Protein 2HX0 (pdb70)

Structure (mmCIF, N/CA/C/O backbone):
data_2HX0
#
_entry.id   2HX0
#
_cell.length_a   78.759
_cell.length_b   78.759
_cell.length_c   45.926
_cell.angle_alpha   90.00
_cell.angle_beta   90.00
_cell.angle_gamma   120.00
#
_symmetry.space_group_name_H-M   'P 3 2 1'
#
loop_
_entity.id
_entity.type
_entity.pdbx_description
1 polymer 'Putative DNA-binding protein'
2 non-polymer 'MAGNESIUM ION'
3 water water
#
loop_
_atom_site.group_PDB
_atom_site.id
_atom_site.type_symbol
_atom_site.label_atom_id
_atom_site.label_alt_id
_atom_site.label_comp_id
_atom_site.label_asym_id
_atom_site.label_entity_id
_atom_site.label_seq_id
_atom_site.pdbx_PDB_ins_code
_atom_site.Cartn_x
_atom_site.Cartn_y
_atom_site.Cartn_z
_atom_site.occupancy
_atom_site.B_iso_or_equiv
_atom_site.auth_seq_id
_atom_site.auth_comp_id
_atom_site.auth_asym_id
_atom_site.auth_atom_id
_atom_site.pdbx_PDB_model_num
ATOM 1 N N . HIS A 1 12 ? 20.174 -23.980 -14.815 1.00 56.31 5 HIS A N 1
ATOM 2 C CA . HIS A 1 12 ? 20.413 -24.674 -13.516 1.00 56.26 5 HIS A CA 1
ATOM 3 C C . HIS A 1 12 ? 21.589 -24.031 -12.791 1.00 55.79 5 HIS A C 1
ATOM 4 O O . HIS A 1 12 ? 22.444 -23.399 -13.413 1.00 57.22 5 HIS A O 1
ATOM 11 N N . HIS A 1 13 ? 21.635 -24.193 -11.475 1.00 37.25 6 HIS A N 1
ATOM 12 C CA . HIS A 1 13 ? 22.706 -23.597 -10.697 1.00 34.73 6 HIS A CA 1
ATOM 13 C C . HIS A 1 13 ? 23.888 -24.512 -10.418 1.00 35.05 6 HIS A C 1
ATOM 14 O O . HIS A 1 13 ? 24.223 -25.388 -11.211 1.00 32.57 6 HIS A O 1
ATOM 21 N N . ASN A 1 14 ? 24.500 -24.269 -9.264 1.00 48.99 7 ASN A N 1
ATOM 22 C CA . ASN A 1 14 ? 25.667 -24.972 -8.748 1.00 48.61 7 AS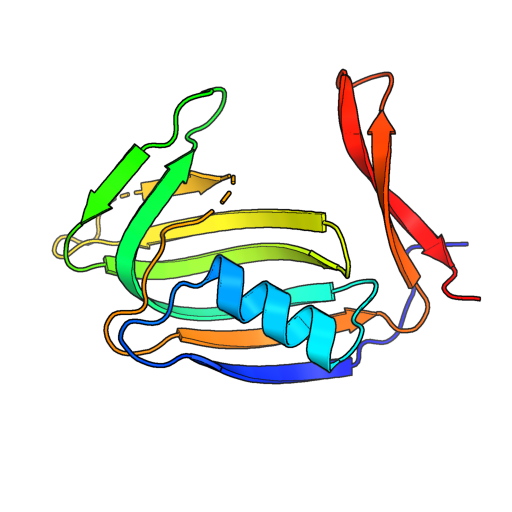N A CA 1
ATOM 23 C C . ASN A 1 14 ? 26.941 -25.007 -9.581 1.00 43.74 7 ASN A C 1
ATOM 24 O O . ASN A 1 14 ? 27.984 -24.593 -9.087 1.00 47.29 7 ASN A O 1
ATOM 29 N N . ALA A 1 15 ? 26.882 -25.444 -10.837 1.00 23.46 8 AL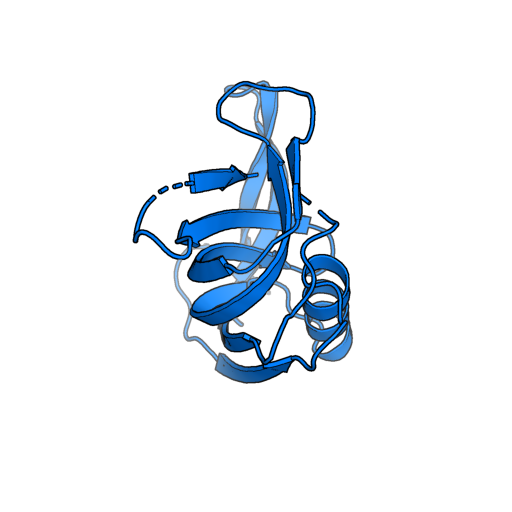A A N 1
ATOM 30 C CA . ALA A 1 15 ? 28.115 -25.557 -11.632 1.00 19.05 8 ALA A CA 1
ATOM 31 C C . ALA A 1 15 ? 28.678 -24.314 -12.323 1.00 14.93 8 ALA A C 1
ATOM 32 O O . ALA A 1 15 ? 27.961 -23.587 -13.012 1.00 13.48 8 ALA A O 1
ATOM 34 N N . SER A 1 16 ? 29.982 -24.097 -12.155 1.00 10.69 9 SER A N 1
ATOM 35 C CA . SER A 1 16 ? 30.649 -22.959 -12.777 1.00 9.83 9 SER A CA 1
ATOM 36 C C . SER A 1 16 ? 32.167 -23.023 -12.678 1.00 10.46 9 SER A C 1
ATOM 37 O O . SER A 1 16 ? 32.717 -23.636 -11.762 1.00 11.13 9 SER A O 1
ATOM 40 N N . THR A 1 17 ? 32.841 -22.395 -13.637 1.00 10.09 10 THR A N 1
ATOM 41 C CA . THR A 1 17 ? 34.292 -22.304 -13.602 1.00 10.72 10 THR A CA 1
ATOM 42 C C . THR A 1 17 ? 34.478 -21.147 -12.624 1.00 10.29 10 THR A C 1
ATOM 43 O O . THR A 1 17 ? 33.503 -20.498 -12.242 1.00 11.98 10 THR A O 1
ATOM 47 N N . ALA A 1 18 ? 35.705 -20.887 -12.203 1.00 9.57 11 ALA A N 1
ATOM 48 C CA . ALA A 1 18 ? 35.923 -19.783 -11.286 1.00 9.60 11 ALA A CA 1
ATOM 49 C C . ALA A 1 18 ? 37.043 -18.881 -11.757 1.00 9.51 11 ALA A C 1
ATOM 50 O O . ALA A 1 18 ? 37.984 -19.325 -12.414 1.00 10.95 11 ALA A O 1
ATOM 52 N N . ARG A 1 19 ? 36.909 -17.599 -11.435 1.00 9.14 12 ARG A N 1
ATOM 53 C CA . ARG A 1 19 ? 37.919 -16.601 -11.739 1.00 9.40 12 ARG A CA 1
ATOM 54 C C . ARG A 1 19 ? 38.380 -16.181 -10.347 1.00 9.40 12 ARG A C 1
ATOM 55 O O . ARG A 1 19 ? 37.549 -15.946 -9.474 1.00 10.46 12 ARG A O 1
ATOM 63 N N . PHE A 1 20 ? 39.688 -16.102 -10.129 1.00 7.10 13 PHE A N 1
ATOM 64 C CA . PHE A 1 20 ? 40.190 -15.724 -8.812 1.00 7.74 13 PHE A CA 1
ATOM 65 C C . PHE A 1 20 ? 40.854 -14.367 -8.772 1.00 7.72 13 PHE A C 1
ATOM 66 O O . PHE A 1 20 ? 41.432 -13.903 -9.754 1.00 10.16 13 PHE A O 1
ATOM 74 N N . TYR A 1 21 ? 40.762 -13.739 -7.609 1.00 8.84 14 TYR A N 1
ATOM 75 C CA . TYR A 1 21 ? 41.346 -12.428 -7.383 1.00 9.68 14 TYR A CA 1
ATOM 76 C C . TYR A 1 21 ? 42.226 -12.485 -6.149 1.00 9.97 14 TYR A C 1
ATOM 77 O O . TYR A 1 21 ? 41.846 -13.065 -5.137 1.00 11.60 14 TYR A O 1
ATOM 86 N N . ALA A 1 22 ? 43.403 -11.882 -6.233 1.00 9.85 15 ALA A N 1
ATOM 87 C CA . ALA A 1 22 ? 44.297 -11.859 -5.088 1.00 10.25 15 ALA A CA 1
ATOM 88 C C . ALA A 1 22 ? 44.446 -10.416 -4.639 1.00 11.65 15 ALA A C 1
ATOM 89 O O . ALA A 1 22 ? 44.647 -9.524 -5.459 1.00 14.23 15 ALA A O 1
ATOM 91 N N . LEU A 1 23 ? 44.326 -10.173 -3.343 1.00 11.34 16 LEU A N 1
ATOM 92 C CA . LEU A 1 23 ? 44.481 -8.811 -2.859 1.00 12.75 16 LEU A CA 1
ATOM 93 C C . LEU A 1 23 ? 45.017 -8.770 -1.448 1.00 11.72 16 LEU A C 1
ATOM 94 O O . LEU A 1 23 ? 44.950 -9.752 -0.714 1.00 12.10 16 LEU A O 1
ATOM 99 N N . ARG A 1 24 ? 45.570 -7.622 -1.082 1.00 10.37 17 ARG A N 1
ATOM 100 C CA . ARG A 1 24 ? 46.116 -7.446 0.248 1.00 10.98 17 ARG A CA 1
ATOM 101 C C . ARG A 1 24 ? 45.562 -6.167 0.845 1.00 9.99 17 ARG A C 1
ATOM 102 O O . ARG A 1 24 ? 45.660 -5.104 0.232 1.00 12.67 17 ARG A O 1
ATOM 110 N N . LEU A 1 25 ? 44.978 -6.268 2.035 1.00 10.37 18 LEU A N 1
ATOM 111 C CA . LEU A 1 25 ? 44.434 -5.091 2.702 1.00 10.65 18 LEU A CA 1
ATOM 112 C C . LEU A 1 25 ? 45.518 -4.475 3.577 1.00 11.17 18 LEU A C 1
ATOM 113 O O . LEU A 1 25 ? 46.429 -5.168 4.038 1.00 11.20 18 LEU A O 1
ATOM 118 N N . LEU A 1 26 ? 45.402 -3.172 3.805 1.00 12.10 19 LEU A N 1
ATOM 119 C CA . LEU A 1 26 ? 46.389 -2.421 4.573 1.00 12.44 19 LEU A CA 1
ATOM 120 C C . LEU A 1 26 ? 46.042 -2.168 6.037 1.00 11.50 19 LEU A C 1
ATOM 121 O O . LEU A 1 26 ? 44.883 -2.235 6.436 1.00 11.66 19 LEU A O 1
ATOM 126 N N . PRO A 1 27 ? 47.061 -1.863 6.856 1.00 13.43 20 PRO A N 1
ATOM 127 C CA . PRO A 1 27 ? 46.848 -1.592 8.279 1.00 13.73 20 PRO A CA 1
ATOM 128 C C . PRO A 1 27 ? 45.791 -0.507 8.484 1.00 13.59 20 PRO A C 1
ATOM 129 O O . PRO A 1 27 ? 45.771 0.498 7.767 1.00 14.02 20 PRO A O 1
ATOM 133 N N . GLY A 1 28 ? 44.905 -0.728 9.450 1.00 13.95 21 GLY A N 1
ATOM 134 C CA . GLY A 1 28 ? 43.874 0.248 9.751 1.00 14.79 21 GLY A CA 1
ATOM 135 C C . GLY A 1 28 ? 42.583 0.141 8.969 1.00 15.39 21 GLY A C 1
ATOM 136 O O . GLY A 1 28 ? 41.569 0.712 9.369 1.00 17.51 21 GLY A O 1
ATOM 137 N N . GLN A 1 29 ? 42.599 -0.588 7.859 1.00 13.29 22 GLN A N 1
ATOM 138 C CA . GLN A 1 29 ? 41.390 -0.718 7.062 1.00 12.57 22 GLN A CA 1
ATOM 139 C C . GLN A 1 29 ? 40.399 -1.681 7.706 1.00 13.25 22 GLN A C 1
ATOM 140 O O . GLN A 1 29 ? 40.783 -2.653 8.362 1.00 14.47 22 GLN A O 1
ATOM 146 N N . GLU A 1 30 ? 39.118 -1.386 7.526 1.00 11.96 23 GLU A N 1
ATOM 147 C CA . GLU A 1 30 ? 38.047 -2.210 8.070 1.00 11.77 23 GLU A CA 1
ATOM 148 C C . GLU A 1 30 ? 37.710 -3.250 6.997 1.00 12.25 23 GLU A C 1
ATOM 149 O O . GLU A 1 30 ? 37.478 -2.909 5.837 1.00 12.81 23 GLU A O 1
ATOM 155 N N . VAL A 1 31 ? 37.691 -4.519 7.394 1.00 14.30 24 VAL A N 1
ATOM 156 C CA . VAL A 1 31 ? 37.455 -5.618 6.461 1.00 13.45 24 VAL A CA 1
ATOM 157 C C . VAL A 1 31 ? 36.144 -5.641 5.682 1.00 14.15 24 VAL A C 1
ATOM 158 O O . VAL A 1 31 ? 36.158 -5.787 4.460 1.00 12.99 24 VAL A O 1
ATOM 162 N N . PHE A 1 32 ? 35.015 -5.517 6.370 1.00 11.58 25 PHE A N 1
ATOM 163 C CA . PHE A 1 32 ? 33.727 -5.535 5.688 1.00 14.02 25 PHE A CA 1
ATOM 164 C C . PHE A 1 32 ? 33.652 -4.502 4.570 1.00 13.10 25 PHE A C 1
ATOM 165 O O . PHE A 1 32 ? 33.269 -4.817 3.439 1.00 14.47 25 PHE A O 1
ATOM 173 N N . SER A 1 33 ? 34.017 -3.264 4.885 1.00 12.91 26 SER A N 1
ATOM 174 C CA . SER A 1 33 ? 33.970 -2.194 3.901 1.00 12.57 26 SER A CA 1
ATOM 175 C C . SER A 1 33 ? 34.892 -2.432 2.711 1.00 12.07 26 SER A C 1
ATOM 176 O O . SER A 1 33 ? 34.526 -2.141 1.572 1.00 12.13 26 SER A O 1
ATOM 179 N N . GLN A 1 34 ? 36.085 -2.960 2.969 1.00 11.84 27 GLN A N 1
ATOM 180 C CA . GLN A 1 34 ? 37.028 -3.233 1.890 1.00 11.21 27 GLN A CA 1
ATOM 181 C C . GLN A 1 34 ? 36.554 -4.376 1.002 1.00 10.48 27 GLN A C 1
ATOM 182 O O . GLN A 1 34 ? 36.725 -4.329 -0.214 1.00 10.19 27 GLN A O 1
ATOM 188 N N . LEU A 1 35 ? 35.966 -5.402 1.607 1.00 11.29 28 LEU A N 1
ATOM 189 C CA . LEU A 1 35 ? 35.471 -6.530 0.828 1.00 11.78 28 LEU A CA 1
ATOM 190 C C . LEU A 1 35 ? 34.339 -6.060 -0.075 1.00 12.57 28 LEU A C 1
ATOM 191 O O . LEU A 1 35 ? 34.289 -6.414 -1.252 1.00 12.40 28 LEU A O 1
ATOM 196 N N . HIS A 1 36 ? 33.439 -5.246 0.472 1.00 12.92 29 HIS A N 1
ATOM 197 C CA . HIS A 1 36 ? 32.322 -4.746 -0.319 1.00 13.40 29 HIS A CA 1
ATOM 198 C C . HIS A 1 36 ? 32.827 -3.840 -1.437 1.00 12.81 29 HIS A C 1
ATOM 199 O O . HIS A 1 36 ? 32.300 -3.855 -2.546 1.00 12.81 29 HIS A O 1
ATOM 206 N N . ALA A 1 37 ? 33.855 -3.050 -1.150 1.00 12.35 30 ALA A N 1
ATOM 207 C CA . ALA A 1 37 ? 34.409 -2.170 -2.170 1.00 11.56 30 ALA A CA 1
ATOM 208 C C . ALA A 1 37 ? 34.971 -2.998 -3.321 1.00 11.33 30 ALA A C 1
ATOM 209 O O . ALA A 1 37 ? 34.813 -2.642 -4.486 1.00 11.74 30 ALA A O 1
ATOM 211 N N . PHE A 1 38 ? 35.633 -4.104 -2.990 1.00 12.38 31 PHE A N 1
ATOM 212 C CA . PHE A 1 38 ? 36.210 -4.969 -4.012 1.00 12.17 31 PHE A CA 1
ATOM 213 C C . PHE A 1 38 ? 35.099 -5.626 -4.829 1.00 11.86 31 PHE A C 1
ATOM 214 O O . PHE A 1 38 ? 35.206 -5.774 -6.049 1.00 12.52 31 PHE A O 1
ATOM 222 N N . VAL A 1 39 ? 34.034 -6.030 -4.153 1.00 10.56 32 VAL A N 1
ATOM 223 C CA . VAL A 1 39 ? 32.903 -6.643 -4.837 1.00 11.19 32 VAL A CA 1
ATOM 224 C C . VAL A 1 39 ? 32.278 -5.646 -5.808 1.00 11.69 32 VAL A C 1
ATOM 225 O O . VAL A 1 39 ? 31.941 -5.998 -6.938 1.00 12.48 32 VAL A O 1
ATOM 229 N N . GLN A 1 40 ? 32.135 -4.398 -5.368 1.00 11.91 33 GLN A N 1
ATOM 230 C CA . GLN A 1 40 ? 31.557 -3.362 -6.211 1.00 13.39 33 GLN A CA 1
ATOM 231 C C . GLN A 1 40 ? 32.475 -3.025 -7.375 1.00 12.18 33 GLN A C 1
ATOM 232 O O . GLN A 1 40 ? 32.026 -2.883 -8.508 1.00 13.63 33 GLN A O 1
ATOM 238 N N . GLN A 1 41 ? 33.767 -2.904 -7.098 1.00 12.27 34 GLN A N 1
ATOM 239 C CA . GLN A 1 41 ? 34.712 -2.571 -8.153 1.00 14.50 34 GLN A CA 1
ATOM 240 C C . GLN A 1 41 ? 34.707 -3.581 -9.290 1.00 13.96 34 GLN A C 1
ATOM 241 O O . GLN A 1 41 ? 34.821 -3.213 -10.460 1.00 15.47 34 GLN A O 1
ATOM 247 N N . ASN A 1 42 ? 34.569 -4.855 -8.942 1.00 14.07 35 ASN A N 1
ATOM 248 C CA . ASN A 1 42 ? 34.585 -5.912 -9.941 1.00 13.70 35 ASN A CA 1
ATOM 249 C C . ASN A 1 42 ? 33.212 -6.489 -10.264 1.00 13.46 35 ASN A C 1
ATOM 250 O O . ASN A 1 42 ? 33.107 -7.457 -11.019 1.00 15.36 35 ASN A O 1
ATOM 255 N N . GLN A 1 43 ? 32.171 -5.879 -9.709 1.00 13.96 36 GLN A N 1
ATOM 256 C CA . GLN A 1 43 ? 30.798 -6.319 -9.930 1.00 14.42 36 GLN A CA 1
ATOM 257 C C . GLN A 1 43 ? 30.657 -7.829 -9.767 1.00 14.87 36 GLN A C 1
ATOM 258 O O . GLN A 1 43 ? 30.086 -8.511 -10.617 1.00 15.40 36 GLN A O 1
ATOM 264 N N . LEU A 1 44 ? 31.184 -8.348 -8.665 1.00 13.38 37 LEU A N 1
ATOM 265 C CA . LEU A 1 44 ? 31.110 -9.779 -8.392 1.00 11.59 37 LEU A CA 1
ATOM 266 C C . LEU A 1 44 ? 29.680 -10.162 -8.010 1.00 12.45 37 LEU A C 1
ATOM 267 O O . LEU A 1 44 ? 29.068 -9.527 -7.149 1.00 13.96 37 LEU A O 1
ATOM 272 N N . ARG A 1 45 ? 29.159 -11.211 -8.643 1.00 9.96 38 ARG A N 1
ATOM 273 C CA . ARG A 1 45 ? 27.792 -11.657 -8.389 1.00 10.62 38 ARG A CA 1
ATOM 274 C C . ARG A 1 45 ? 27.666 -13.003 -7.677 1.00 8.84 38 ARG A C 1
ATOM 275 O O . ARG A 1 45 ? 26.578 -13.367 -7.243 1.00 9.67 38 ARG A O 1
ATOM 283 N N . ALA A 1 46 ? 28.762 -13.743 -7.560 1.00 10.43 39 ALA A N 1
ATOM 284 C CA . ALA A 1 46 ? 28.723 -15.048 -6.897 1.00 8.90 39 ALA A CA 1
ATOM 285 C C . ALA A 1 46 ? 30.130 -15.407 -6.441 1.00 10.02 39 ALA A C 1
ATOM 286 O O . ALA A 1 46 ? 30.799 -16.239 -7.050 1.00 11.44 39 ALA A O 1
ATOM 288 N N . ALA A 1 47 ? 30.565 -14.791 -5.349 1.00 8.53 40 ALA A N 1
ATOM 289 C CA . ALA A 1 47 ? 31.914 -15.005 -4.861 1.00 7.65 40 ALA A CA 1
ATOM 290 C C . ALA A 1 47 ? 31.991 -15.688 -3.507 1.00 7.39 40 ALA A C 1
ATOM 291 O O . ALA A 1 47 ? 30.993 -15.817 -2.802 1.00 8.67 40 ALA A O 1
ATOM 293 N N . TRP A 1 48 ? 33.189 -16.143 -3.161 1.00 8.47 41 TRP A N 1
ATOM 294 C CA . TRP A 1 48 ? 33.418 -16.787 -1.873 1.00 7.68 41 TRP A CA 1
ATOM 295 C C . TRP A 1 48 ? 34.880 -16.580 -1.511 1.00 7.56 41 TRP A C 1
ATOM 296 O O . TRP A 1 48 ? 35.706 -16.300 -2.380 1.00 8.35 41 TRP A O 1
ATOM 307 N N . ILE A 1 49 ? 35.196 -16.678 -0.226 1.00 7.57 42 ILE A N 1
ATOM 308 C CA . ILE A 1 49 ? 36.577 -16.507 0.207 1.00 7.77 42 ILE A CA 1
ATOM 309 C C . ILE A 1 49 ? 37.277 -17.847 0.026 1.00 8.14 42 ILE A C 1
ATOM 310 O O . ILE A 1 49 ? 36.971 -18.815 0.723 1.00 10.53 42 ILE A O 1
ATOM 315 N N . ALA A 1 50 ? 38.208 -17.900 -0.923 1.00 7.73 43 ALA A N 1
ATOM 316 C CA . ALA A 1 50 ? 38.931 -19.135 -1.209 1.00 9.29 43 ALA A CA 1
ATOM 317 C C . ALA A 1 50 ? 40.185 -19.303 -0.361 1.00 11.02 43 ALA A C 1
ATOM 318 O O . ALA A 1 50 ? 40.705 -20.408 -0.230 1.00 11.44 43 ALA A O 1
ATOM 320 N N . GLY A 1 51 ? 40.671 -18.208 0.208 1.00 10.42 44 GLY A N 1
ATOM 321 C CA . GLY A 1 51 ? 41.860 -18.274 1.039 1.00 11.29 44 GLY A CA 1
ATOM 322 C C . GLY A 1 51 ? 42.053 -16.961 1.765 1.00 10.83 44 GLY A C 1
ATOM 323 O O . GLY A 1 51 ? 41.767 -15.903 1.211 1.00 9.67 44 GLY A O 1
ATOM 324 N N . CYS A 1 52 ? 42.523 -17.016 3.007 1.00 13.27 45 CYS A N 1
ATOM 325 C CA . CYS A 1 52 ? 42.735 -15.789 3.767 1.00 14.14 45 CYS A CA 1
ATOM 326 C C . CYS A 1 52 ? 43.675 -15.966 4.945 1.00 16.04 45 CYS A C 1
ATOM 327 O O . CYS A 1 52 ? 43.595 -16.949 5.686 1.00 18.28 45 CYS A O 1
ATOM 330 N N . THR A 1 53 ? 44.577 -15.007 5.103 1.00 12.90 46 THR A N 1
ATOM 331 C CA . THR A 1 53 ? 45.513 -15.023 6.215 1.00 14.42 46 THR A CA 1
ATOM 332 C C . THR A 1 53 ? 45.823 -13.577 6.554 1.00 13.61 46 THR A C 1
ATOM 333 O O . THR A 1 53 ? 45.779 -12.712 5.686 1.00 14.70 46 THR A O 1
ATOM 337 N N . GLY A 1 54 ? 46.125 -13.310 7.818 1.00 13.37 47 GLY A N 1
ATOM 338 C CA . GLY A 1 54 ? 46.423 -11.947 8.205 1.00 12.33 47 GLY A CA 1
ATOM 339 C C . GLY A 1 54 ? 46.318 -11.716 9.693 1.00 10.80 47 GLY A C 1
ATOM 340 O O . GLY A 1 54 ? 46.321 -12.658 10.480 1.00 11.52 47 GLY A O 1
ATOM 341 N N . SER A 1 55 ? 46.198 -10.448 10.070 1.00 12.07 48 SER A N 1
ATOM 342 C CA . SER A 1 55 ? 46.121 -10.061 11.470 1.00 11.84 48 SER A CA 1
ATOM 343 C C . SER A 1 55 ? 45.120 -8.933 11.671 1.00 12.28 48 SER A C 1
ATOM 344 O O . SER A 1 55 ? 44.887 -8.129 10.771 1.00 11.17 48 SER A O 1
ATOM 347 N N . LEU A 1 56 ? 44.534 -8.878 12.861 1.00 12.22 49 LEU A N 1
ATOM 348 C CA . LEU A 1 56 ? 43.559 -7.845 13.182 1.00 12.39 49 LEU A CA 1
ATOM 349 C C . LEU A 1 56 ? 43.847 -7.207 14.530 1.00 13.31 49 LEU A C 1
ATOM 350 O O . LEU A 1 56 ? 44.507 -7.800 15.385 1.00 13.50 49 LEU A O 1
ATOM 355 N N . THR A 1 57 ? 43.337 -5.992 14.699 1.00 13.42 50 THR A N 1
ATOM 356 C CA . THR A 1 57 ? 43.477 -5.244 15.939 1.00 15.05 50 THR A CA 1
ATOM 357 C C . THR A 1 57 ? 42.092 -5.230 16.578 1.00 15.36 50 THR A C 1
ATOM 358 O O . THR A 1 57 ? 41.913 -5.673 17.714 1.00 19.03 50 THR A O 1
ATOM 362 N N . ASP A 1 58 ? 41.108 -4.727 15.842 1.00 14.09 51 ASP A N 1
ATOM 363 C CA . ASP A 1 58 ? 39.738 -4.707 16.331 1.00 14.76 51 ASP A CA 1
ATOM 364 C C . ASP A 1 58 ? 39.016 -5.890 15.703 1.00 14.89 51 ASP A C 1
ATOM 365 O O . ASP A 1 58 ? 39.219 -6.197 14.530 1.00 13.25 51 ASP A O 1
ATOM 370 N N . VAL A 1 59 ? 38.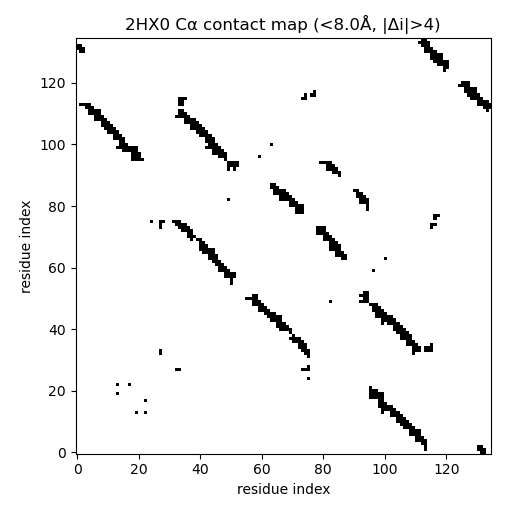177 -6.553 16.487 1.00 14.59 52 VAL A N 1
ATOM 371 C CA . VAL A 1 59 ? 37.428 -7.697 15.991 1.00 14.29 52 VAL A CA 1
ATOM 372 C C . VAL A 1 59 ? 35.961 -7.563 16.378 1.00 14.17 52 VAL A C 1
ATOM 373 O O . VAL A 1 59 ? 35.640 -7.249 17.525 1.00 14.27 52 VAL A O 1
ATOM 377 N N . ALA A 1 60 ? 35.080 -7.793 15.412 1.00 13.50 53 ALA A N 1
ATOM 378 C CA . ALA A 1 60 ? 33.644 -7.705 15.628 1.00 14.55 53 ALA A CA 1
ATOM 379 C C . ALA A 1 60 ? 33.028 -9.043 15.244 1.00 14.60 53 ALA A C 1
ATOM 380 O O . ALA A 1 60 ? 33.056 -9.437 14.077 1.00 14.85 53 ALA A O 1
ATOM 382 N N . LEU A 1 61 ? 32.480 -9.742 16.233 1.00 13.50 54 LEU A N 1
ATOM 383 C CA . LEU A 1 61 ? 31.874 -11.044 16.000 1.00 14.19 54 LEU A CA 1
ATOM 384 C C . LEU A 1 61 ? 30.512 -11.176 16.656 1.00 14.07 54 LEU A C 1
ATOM 385 O O . LEU A 1 61 ? 30.275 -10.633 17.732 1.00 15.57 54 LEU A O 1
ATOM 390 N N . ARG A 1 62 ? 29.618 -11.903 15.999 1.00 12.67 55 ARG A N 1
ATOM 391 C CA . ARG A 1 62 ? 28.301 -12.166 16.555 1.00 13.61 55 ARG A CA 1
ATOM 392 C C . ARG A 1 62 ? 28.344 -13.663 16.839 1.00 13.18 55 ARG A C 1
ATOM 393 O O . ARG A 1 62 ? 28.392 -14.474 15.914 1.00 13.19 55 ARG A O 1
ATOM 401 N N . TYR A 1 63 ? 28.350 -14.036 18.113 1.00 10.77 56 TYR A N 1
ATOM 402 C CA . TYR A 1 63 ? 28.417 -15.448 18.469 1.00 10.33 56 TYR A CA 1
ATOM 403 C C . TYR A 1 63 ? 27.135 -16.216 18.163 1.00 10.76 56 TYR A C 1
ATOM 404 O O . TYR A 1 63 ? 26.062 -15.626 18.018 1.00 12.61 56 TYR A O 1
ATOM 413 N N . ALA A 1 64 ? 27.265 -17.538 18.064 1.00 12.72 57 ALA A N 1
ATOM 414 C CA . ALA A 1 64 ? 26.155 -18.431 17.746 1.00 12.96 57 ALA A CA 1
ATOM 415 C C . ALA A 1 64 ? 24.855 -18.143 18.489 1.00 13.83 57 ALA A C 1
ATOM 416 O O . ALA A 1 64 ? 24.821 -18.123 19.719 1.00 14.09 57 ALA A O 1
ATOM 418 N N . GLY A 1 65 ? 23.793 -17.925 17.720 1.00 16.87 58 GLY A N 1
ATOM 419 C CA . GLY A 1 65 ? 22.481 -17.663 18.288 1.00 18.73 58 GLY A CA 1
ATOM 420 C C . GLY A 1 65 ? 22.277 -16.332 18.985 1.00 19.85 58 GLY A C 1
ATOM 421 O O . GLY A 1 65 ? 21.179 -16.058 19.471 1.00 20.30 58 GLY A O 1
ATOM 422 N N . GLN A 1 66 ? 23.310 -15.497 19.031 1.00 16.41 59 GLN A N 1
ATOM 423 C CA . GLN A 1 66 ? 23.204 -14.204 19.701 1.00 17.52 59 GLN A CA 1
ATOM 424 C C . GLN A 1 66 ? 22.821 -13.080 18.753 1.00 18.33 59 GLN A C 1
ATOM 425 O O . GLN A 1 66 ? 23.105 -13.137 17.558 1.00 17.79 59 GLN A O 1
ATOM 431 N N . GLU A 1 67 ? 22.183 -12.051 19.299 1.00 20.93 60 GLU A N 1
ATOM 432 C CA . GLU A 1 67 ? 21.759 -10.912 18.500 1.00 23.17 60 GLU A CA 1
ATOM 433 C C . GLU A 1 67 ? 22.811 -9.808 18.555 1.00 22.02 60 GLU A C 1
ATOM 434 O O . GLU A 1 67 ? 23.114 -9.173 17.547 1.00 23.19 60 GLU A O 1
ATOM 440 N N . ALA A 1 68 ? 23.370 -9.594 19.741 1.00 22.75 61 ALA A N 1
ATOM 441 C CA . ALA A 1 68 ? 24.373 -8.556 19.946 1.00 21.69 61 ALA A CA 1
ATOM 442 C C . ALA A 1 68 ? 25.731 -8.884 19.344 1.00 20.44 61 ALA A C 1
ATOM 443 O O . ALA A 1 68 ? 26.124 -10.045 19.255 1.00 20.39 61 ALA A O 1
ATOM 445 N N . THR A 1 69 ? 26.445 -7.840 18.939 1.00 21.77 62 THR A N 1
ATOM 446 C CA . THR A 1 69 ? 27.772 -7.986 18.366 1.00 20.47 62 THR A CA 1
ATOM 447 C C . THR A 1 69 ? 28.793 -7.817 19.480 1.00 19.96 62 THR A C 1
ATOM 448 O O . THR A 1 69 ? 28.674 -6.910 20.305 1.00 20.90 62 THR A O 1
ATOM 452 N N . THR A 1 70 ? 29.788 -8.696 19.513 1.00 17.34 63 THR A N 1
ATOM 453 C CA . THR A 1 70 ? 30.836 -8.618 20.519 1.00 16.85 63 THR A CA 1
ATOM 454 C C . THR A 1 70 ? 32.025 -7.895 19.899 1.00 17.50 63 THR A C 1
ATOM 455 O O . THR A 1 70 ? 32.540 -8.313 18.863 1.00 17.22 63 THR A O 1
ATOM 459 N N . SER A 1 71 ? 32.445 -6.799 20.522 1.00 18.67 64 SER A N 1
ATOM 460 C CA . SER A 1 71 ? 33.574 -6.026 20.021 1.00 19.39 64 SER A CA 1
ATOM 461 C C . SER A 1 71 ? 34.795 -6.240 20.899 1.00 19.44 64 SER A C 1
ATOM 462 O O . SER A 1 71 ? 34.744 -6.054 22.115 1.00 21.00 64 SER A O 1
ATOM 465 N N . LEU A 1 72 ? 35.897 -6.633 20.274 1.00 16.15 65 LEU A N 1
ATOM 466 C CA . LEU A 1 72 ? 37.130 -6.881 20.999 1.00 17.39 65 LEU A CA 1
ATOM 467 C C . LEU A 1 72 ? 38.272 -6.123 20.349 1.00 16.87 65 LEU A C 1
ATOM 468 O O . LEU A 1 72 ? 38.225 -5.814 19.162 1.00 16.47 65 LEU A O 1
ATOM 473 N N . THR A 1 73 ? 39.294 -5.812 21.134 1.00 18.33 66 THR A N 1
ATOM 474 C CA . THR A 1 73 ? 40.454 -5.119 20.608 1.00 19.56 66 THR A CA 1
ATOM 475 C C . THR A 1 73 ? 41.688 -5.746 21.218 1.00 19.21 66 THR A C 1
ATOM 476 O O . THR A 1 73 ? 41.716 -6.060 22.408 1.00 19.95 66 THR A O 1
ATOM 480 N N . GLY A 1 74 ? 42.707 -5.939 20.395 1.00 20.22 67 GLY A N 1
ATOM 481 C CA . GLY A 1 74 ? 43.929 -6.532 20.887 1.00 20.94 67 GLY A CA 1
ATOM 482 C C . GLY A 1 74 ? 44.851 -6.899 19.751 1.00 20.34 67 GLY A C 1
ATOM 483 O O . GLY A 1 74 ? 44.983 -6.156 18.776 1.00 21.56 67 GLY A O 1
ATOM 484 N N . THR A 1 75 ? 45.493 -8.050 19.887 1.00 15.33 68 THR A N 1
ATOM 485 C CA . THR A 1 75 ? 46.421 -8.538 18.883 1.00 15.33 68 THR A CA 1
ATOM 486 C C . THR A 1 75 ? 45.933 -9.917 18.473 1.00 13.42 68 THR A C 1
ATOM 487 O O . THR A 1 75 ? 46.082 -10.882 19.222 1.00 14.43 68 THR A O 1
ATOM 491 N N . PHE A 1 76 ? 45.346 -10.007 17.285 1.00 12.37 69 PHE A N 1
ATOM 492 C CA . PHE A 1 76 ? 44.819 -11.273 16.804 1.00 12.08 69 PHE A CA 1
ATOM 493 C C . PHE A 1 76 ? 45.349 -11.693 15.444 1.00 11.70 69 PHE A C 1
ATOM 494 O O . PHE A 1 76 ? 45.728 -10.861 14.619 1.00 11.79 69 PHE A O 1
ATOM 502 N N . GLU A 1 77 ? 45.363 -13.000 15.221 1.00 10.94 70 GLU A N 1
ATOM 503 C CA . GLU A 1 77 ? 45.774 -13.548 13.939 1.00 11.98 70 GLU A CA 1
ATOM 504 C C . GLU A 1 77 ? 44.501 -14.084 13.315 1.00 11.66 70 GLU A C 1
ATOM 505 O O . GLU A 1 77 ? 43.659 -14.659 14.011 1.00 12.17 70 GLU A O 1
ATOM 511 N N . VAL A 1 78 ? 44.340 -13.877 12.015 1.00 10.44 71 VAL A N 1
ATOM 512 C CA . VAL A 1 78 ? 43.165 -14.401 11.336 1.00 10.84 71 VAL A CA 1
ATOM 513 C C . VAL A 1 78 ? 43.501 -15.837 10.961 1.00 10.94 71 VAL A C 1
ATOM 514 O O . VAL A 1 78 ? 44.423 -16.087 10.181 1.00 12.66 71 VAL A O 1
ATOM 518 N N . ILE A 1 79 ? 42.761 -16.783 11.526 1.00 10.22 72 ILE A N 1
ATOM 519 C CA . ILE A 1 79 ? 43.009 -18.193 11.255 1.00 10.80 72 ILE A CA 1
ATOM 520 C C . ILE A 1 79 ? 42.192 -18.648 10.061 1.00 13.00 72 ILE A C 1
ATOM 521 O O . ILE A 1 79 ? 42.662 -19.425 9.227 1.00 14.17 72 ILE A O 1
ATOM 526 N N . SER A 1 80 ? 40.965 -18.158 9.979 1.00 12.72 73 SER A N 1
ATOM 527 C CA . SER A 1 80 ? 40.113 -18.491 8.853 1.00 12.99 73 SER A CA 1
ATOM 528 C C . SER A 1 80 ? 39.004 -17.471 8.695 1.00 11.64 73 SER A C 1
ATOM 529 O O . SER A 1 80 ? 38.466 -16.949 9.671 1.00 13.66 73 SER A O 1
ATOM 532 N N . LEU A 1 81 ? 38.697 -17.173 7.442 1.00 10.25 74 LEU A N 1
ATOM 533 C CA . LEU A 1 81 ? 37.638 -16.248 7.086 1.00 10.51 74 LEU A CA 1
A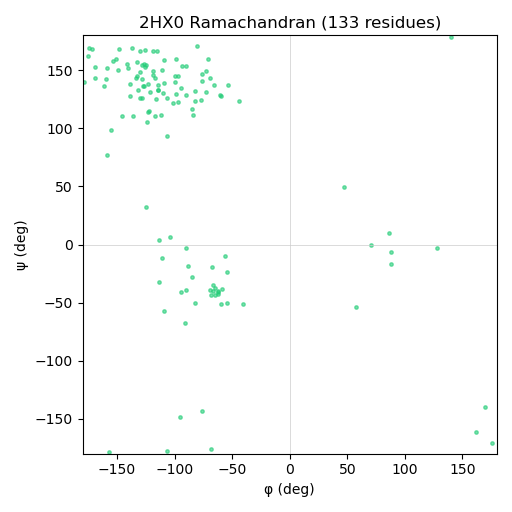TOM 534 C C . LEU A 1 81 ? 36.958 -16.988 5.953 1.00 10.31 74 LEU A C 1
ATOM 535 O O . LEU A 1 81 ? 37.533 -17.160 4.880 1.00 11.80 74 LEU A O 1
ATOM 540 N N . ASN A 1 82 ? 35.745 -17.454 6.207 1.00 10.33 75 ASN A N 1
ATOM 541 C CA . ASN A 1 82 ? 35.018 -18.223 5.214 1.00 11.23 75 ASN A CA 1
ATOM 542 C C . ASN A 1 82 ? 33.642 -17.677 4.932 1.00 10.57 75 ASN A C 1
ATOM 543 O O . ASN A 1 82 ? 33.036 -17.003 5.764 1.00 12.43 75 ASN A O 1
ATOM 548 N N . GLY A 1 83 ? 33.143 -17.972 3.743 1.00 9.69 76 GLY A N 1
ATOM 549 C CA . GLY A 1 83 ? 31.822 -17.504 3.409 1.00 10.46 76 GLY A CA 1
ATOM 550 C C . GLY A 1 83 ? 31.680 -17.014 1.993 1.00 9.36 76 GLY A C 1
ATOM 551 O O . GLY A 1 83 ? 32.635 -16.990 1.213 1.00 9.80 76 GLY A O 1
ATOM 552 N N . THR A 1 84 ? 30.460 -16.606 1.681 1.00 10.31 77 THR A N 1
ATOM 553 C CA . THR A 1 84 ? 30.098 -16.124 0.366 1.00 10.49 77 THR A CA 1
ATOM 554 C C . THR A 1 84 ? 29.851 -14.629 0.398 1.00 10.62 77 THR A C 1
ATOM 555 O O . THR A 1 84 ? 29.603 -14.053 1.453 1.00 12.24 77 THR A O 1
ATOM 559 N N . LEU A 1 85 ? 29.942 -13.994 -0.760 1.00 10.18 78 LEU A N 1
ATOM 560 C CA . LEU A 1 85 ? 29.673 -12.572 -0.838 1.00 11.30 78 LEU A CA 1
ATOM 561 C C . LEU A 1 85 ? 29.326 -12.217 -2.268 1.00 11.90 78 LEU A C 1
ATOM 562 O O . LEU A 1 85 ? 29.742 -12.894 -3.209 1.00 12.62 78 LEU A O 1
ATOM 567 N N . GLU A 1 86 ? 28.527 -11.169 -2.421 1.00 10.73 79 GLU A N 1
ATOM 568 C CA . GLU A 1 86 ? 28.109 -10.722 -3.734 1.00 13.70 79 GLU A CA 1
ATOM 569 C C . GLU A 1 86 ? 27.697 -9.255 -3.682 1.00 13.35 79 GLU A C 1
ATOM 570 O O . GLU A 1 86 ? 27.769 -8.630 -2.628 1.00 12.83 79 GLU A O 1
ATOM 576 N N . LEU A 1 87 ? 27.267 -8.710 -4.815 1.00 18.54 80 LEU A N 1
ATOM 577 C CA . LEU A 1 87 ? 26.890 -7.300 -4.888 1.00 19.93 80 LEU A CA 1
ATOM 578 C C . LEU A 1 87 ? 26.115 -6.703 -3.719 1.00 20.70 80 LEU A C 1
ATOM 579 O O . LEU A 1 87 ? 26.503 -5.657 -3.200 1.00 22.77 80 LEU A O 1
ATOM 584 N N . THR A 1 88 ? 25.028 -7.343 -3.298 1.00 21.52 81 THR A N 1
ATOM 585 C CA . THR A 1 88 ? 24.243 -6.789 -2.197 1.00 23.23 81 THR A CA 1
ATOM 586 C C . THR A 1 88 ? 24.020 -7.721 -1.015 1.00 22.48 81 THR A C 1
ATOM 587 O O . THR A 1 88 ? 22.987 -7.650 -0.352 1.00 24.37 81 THR A O 1
ATOM 591 N N . GLY A 1 89 ? 24.988 -8.585 -0.735 1.00 18.90 82 GLY A N 1
ATOM 592 C CA . GLY A 1 89 ? 24.833 -9.490 0.388 1.00 16.89 82 GLY A CA 1
ATOM 593 C C . GLY A 1 89 ? 26.081 -10.302 0.651 1.00 16.01 82 GLY A C 1
ATOM 594 O O . GLY A 1 89 ? 27.012 -10.301 -0.154 1.00 16.82 82 GLY A O 1
ATOM 595 N N . GLU A 1 90 ? 26.101 -10.987 1.788 1.00 14.83 83 GLU A N 1
ATO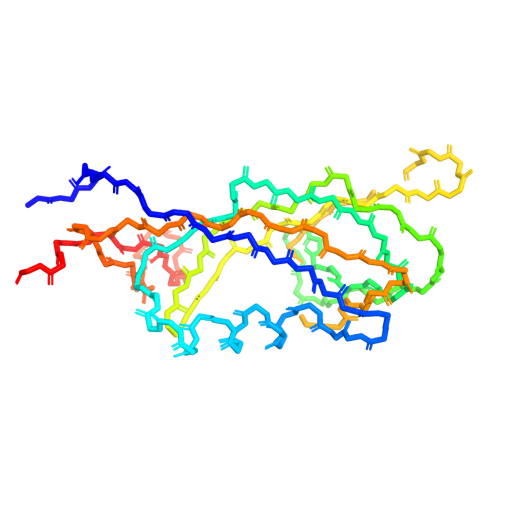M 596 C CA . GLU A 1 90 ? 27.233 -11.819 2.163 1.00 14.75 83 GLU A CA 1
ATOM 597 C C . GLU A 1 90 ? 26.897 -12.630 3.405 1.00 14.82 83 GLU A C 1
ATOM 598 O O . GLU A 1 90 ? 25.887 -12.391 4.063 1.00 16.19 83 GLU A O 1
ATOM 604 N N . HIS A 1 91 ? 27.751 -13.601 3.707 1.00 14.32 84 HIS A N 1
ATOM 605 C CA . HIS A 1 91 ? 27.599 -14.446 4.886 1.00 12.45 84 HIS A CA 1
ATOM 606 C C . HIS A 1 91 ? 29.010 -14.925 5.176 1.00 11.77 84 HIS A C 1
ATOM 607 O O . HIS A 1 91 ? 29.491 -15.871 4.553 1.00 12.50 84 HIS A O 1
ATOM 614 N N . LEU A 1 92 ? 29.671 -14.259 6.119 1.00 11.42 85 LEU A N 1
ATOM 615 C CA . LEU A 1 92 ? 31.053 -14.585 6.461 1.00 10.36 85 LEU A CA 1
ATOM 616 C C . LEU A 1 92 ? 31.260 -14.929 7.926 1.00 10.39 85 LEU A C 1
ATOM 617 O O . LEU A 1 92 ? 30.702 -14.281 8.806 1.00 11.15 85 LEU A O 1
ATOM 622 N N . HIS A 1 93 ? 32.066 -15.954 8.175 1.00 9.93 86 HIS A N 1
ATOM 623 C CA . HIS A 1 93 ? 32.395 -16.371 9.533 1.00 10.14 86 HIS A CA 1
ATOM 624 C C . HIS A 1 93 ? 33.891 -16.191 9.720 1.00 11.74 86 HIS A C 1
ATOM 625 O O . HIS A 1 93 ? 34.672 -16.412 8.795 1.00 13.23 86 HIS A O 1
ATOM 632 N N . LEU A 1 94 ? 34.285 -15.787 10.921 1.00 10.86 87 LEU A N 1
ATOM 633 C CA . LEU A 1 94 ? 35.684 -15.521 11.219 1.00 10.19 87 LEU A CA 1
ATOM 634 C C . LEU A 1 94 ? 36.187 -16.240 12.458 1.00 10.48 87 LEU A C 1
ATOM 635 O O . LEU A 1 94 ? 35.460 -16.377 13.442 1.00 11.89 87 LEU A O 1
ATOM 640 N N . ALA A 1 95 ? 37.435 -16.700 12.396 1.00 9.61 88 ALA A N 1
ATOM 641 C CA . ALA A 1 95 ? 38.084 -17.360 13.526 1.00 10.01 88 ALA A CA 1
ATOM 642 C C . ALA A 1 95 ? 39.425 -16.652 13.719 1.00 8.99 88 ALA A C 1
ATOM 643 O O . ALA A 1 95 ? 40.206 -16.522 12.775 1.00 10.38 88 ALA A O 1
ATOM 645 N N . VAL A 1 96 ? 39.677 -16.169 14.933 1.00 9.70 89 VAL A N 1
ATOM 646 C CA . VAL A 1 96 ? 40.930 -15.482 15.233 1.00 8.75 89 VAL A CA 1
ATOM 647 C C . VAL A 1 96 ? 41.624 -16.151 16.416 1.00 9.80 89 VAL A C 1
ATOM 648 O O . VAL A 1 96 ? 40.973 -16.796 17.238 1.00 11.23 89 VAL A O 1
ATOM 652 N N . SER A 1 97 ? 42.945 -16.013 16.484 1.00 9.36 90 SER A N 1
ATOM 653 C CA . SER A 1 97 ? 43.720 -16.578 17.588 1.00 9.40 90 SER A CA 1
ATOM 654 C C . SER A 1 97 ? 44.422 -15.440 18.321 1.00 11.11 90 SER A C 1
ATOM 655 O O . SER A 1 97 ? 44.758 -14.419 17.717 1.00 10.70 90 SER A O 1
ATOM 658 N N . ASP A 1 98 ? 44.639 -15.606 19.623 1.00 10.32 91 ASP A N 1
ATOM 659 C CA . ASP A 1 98 ? 45.291 -14.555 20.402 1.00 11.29 91 ASP A CA 1
ATOM 660 C C . ASP A 1 98 ? 46.738 -14.904 20.771 1.00 10.62 91 ASP A C 1
ATOM 661 O O . ASP A 1 98 ? 47.248 -15.949 20.374 1.00 11.20 91 ASP A O 1
ATOM 666 N N . PRO A 1 99 ? 47.420 -14.030 21.537 1.00 10.35 92 PRO A N 1
ATOM 667 C CA . PRO A 1 99 ? 48.813 -14.254 21.950 1.00 11.01 92 PRO A CA 1
ATOM 668 C C . PRO A 1 99 ? 49.104 -15.557 22.698 1.00 10.33 92 PRO A C 1
ATOM 669 O O . PRO A 1 99 ? 50.267 -15.895 22.920 1.00 11.18 92 PRO A O 1
ATOM 673 N N . TYR A 1 100 ? 48.056 -16.282 23.082 1.00 12.03 93 TYR A N 1
ATOM 674 C CA . TYR A 1 100 ? 48.218 -17.542 23.798 1.00 12.86 93 TYR A CA 1
ATOM 675 C C . TYR A 1 100 ? 47.752 -18.722 22.959 1.00 13.04 93 TYR A C 1
ATOM 676 O O . TYR A 1 100 ? 47.747 -19.861 23.424 1.00 14.34 93 TYR A O 1
ATOM 685 N N . GLY A 1 101 ? 47.368 -18.440 21.717 1.00 11.06 94 GLY A N 1
ATOM 686 C CA . GLY A 1 101 ? 46.915 -19.492 20.823 1.00 11.27 94 GLY A CA 1
ATOM 687 C C . GLY A 1 101 ? 45.434 -19.789 20.933 1.00 10.89 94 GLY A C 1
ATOM 688 O O . GLY A 1 101 ? 44.898 -20.577 20.154 1.00 11.07 94 GLY A O 1
ATOM 689 N N . VAL A 1 102 ? 44.772 -19.165 21.904 1.00 10.53 95 VAL A N 1
ATOM 690 C CA . VAL A 1 102 ? 43.342 -19.373 22.113 1.00 10.00 95 VAL A CA 1
ATOM 691 C C . VAL A 1 102 ? 42.547 -18.787 20.958 1.00 11.14 95 VAL A C 1
ATOM 692 O O . VAL A 1 102 ? 42.851 -17.701 20.473 1.00 11.30 95 VAL A O 1
ATOM 704 N N . LEU A 1 104 ? 38.745 -17.747 18.934 1.00 12.84 97 LEU A N 1
ATOM 705 C CA . LEU A 1 104 ? 37.383 -17.254 19.085 1.00 12.42 97 LEU A CA 1
ATOM 706 C C . LEU A 1 104 ? 36.777 -17.266 17.696 1.00 12.56 97 LEU A C 1
ATOM 707 O O . LEU A 1 104 ? 37.444 -16.912 16.723 1.00 13.45 97 LEU A O 1
ATOM 712 N N . GLY A 1 105 ? 35.517 -17.669 17.597 1.00 10.10 98 GLY A N 1
ATOM 713 C CA . GLY A 1 105 ? 34.882 -17.706 16.294 1.00 10.05 98 GLY A CA 1
ATOM 714 C C . GLY A 1 105 ? 33.433 -17.277 16.320 1.00 9.53 98 GLY A C 1
ATOM 715 O O . GLY A 1 105 ? 32.761 -17.365 17.348 1.00 10.66 98 GLY A O 1
ATOM 716 N N . GLY A 1 106 ? 32.948 -16.810 15.178 1.00 9.29 99 GLY A N 1
ATOM 717 C CA . GLY A 1 106 ? 31.566 -16.385 15.092 1.00 9.80 99 GLY A CA 1
ATOM 718 C C . GLY A 1 106 ? 31.237 -15.779 13.745 1.00 11.57 99 GLY A C 1
ATOM 719 O O . GLY A 1 106 ? 32.034 -15.842 12.808 1.00 11.27 99 GLY A O 1
ATOM 720 N N . HIS A 1 107 ? 30.047 -15.201 13.657 1.00 11.22 100 HIS A N 1
ATOM 721 C CA . HIS A 1 107 ? 29.566 -14.548 12.448 1.00 14.66 100 HIS A CA 1
ATOM 722 C C . HIS A 1 107 ? 30.303 -13.210 12.386 1.00 14.11 100 HIS A C 1
ATOM 723 O O . HIS A 1 107 ? 30.241 -12.424 13.333 1.00 15.43 100 HIS A O 1
ATOM 746 N N . PRO A 1 110 ? 30.642 -5.911 10.842 1.00 18.51 103 PRO A N 1
ATOM 747 C CA . PRO A 1 110 ? 31.477 -4.763 10.483 1.00 18.34 103 PRO A CA 1
ATOM 748 C C . PRO A 1 110 ? 32.232 -4.297 11.730 1.00 17.59 103 PRO A C 1
ATOM 749 O O . PRO A 1 110 ? 31.680 -4.295 12.831 1.00 18.41 103 PRO A O 1
ATOM 753 N N . GLY A 1 111 ? 33.493 -3.917 11.563 1.00 17.42 104 GLY A N 1
ATOM 754 C CA . GLY A 1 111 ? 34.272 -3.465 12.699 1.00 17.36 104 GLY A CA 1
ATOM 755 C C . GLY A 1 111 ? 35.610 -4.159 12.882 1.00 17.56 104 GLY A C 1
ATOM 756 O O . GLY A 1 111 ? 36.364 -3.818 13.794 1.00 19.87 104 GLY A O 1
ATOM 757 N N . CYS A 1 112 ? 35.911 -5.140 12.039 1.00 13.69 105 CYS A N 1
ATOM 758 C CA . CYS A 1 112 ? 37.191 -5.840 12.130 1.00 11.70 105 CYS A CA 1
ATOM 759 C C . CYS A 1 112 ? 38.216 -4.984 11.398 1.00 12.26 105 CYS A C 1
ATOM 760 O O . CYS A 1 112 ? 38.038 -4.673 10.222 1.00 12.19 105 CYS A O 1
ATOM 763 N N . THR A 1 113 ? 39.284 -4.598 12.086 1.00 11.17 106 THR A N 1
ATOM 764 C CA . THR A 1 113 ? 40.302 -3.761 11.458 1.00 12.11 106 THR A CA 1
ATOM 765 C C . THR A 1 113 ? 41.641 -4.474 11.312 1.00 11.88 106 THR A C 1
ATOM 766 O O . THR A 1 113 ? 42.095 -5.165 12.221 1.00 12.27 106 THR A O 1
ATOM 770 N N . VAL A 1 114 ? 42.263 -4.299 10.150 1.00 11.18 107 VAL A N 1
ATOM 771 C CA . VAL A 1 114 ? 43.549 -4.919 9.846 1.00 10.96 107 VAL A CA 1
ATOM 772 C C . VAL A 1 114 ? 44.674 -4.387 10.730 1.00 11.90 107 VAL A C 1
ATOM 773 O O . VAL A 1 114 ? 44.782 -3.180 10.966 1.00 12.79 107 VAL A O 1
ATOM 777 N N . ARG A 1 115 ? 45.520 -5.291 11.215 1.00 12.04 108 ARG A N 1
ATOM 778 C CA . ARG A 1 115 ? 46.639 -4.894 12.058 1.00 13.29 108 ARG A CA 1
ATOM 779 C C . ARG A 1 115 ? 47.859 -4.630 11.180 1.00 13.96 108 ARG A C 1
ATOM 780 O O . ARG A 1 115 ? 48.297 -3.488 11.050 1.00 16.46 108 ARG A O 1
ATOM 788 N N . THR A 1 116 ? 48.397 -5.681 10.567 1.00 13.53 109 THR A N 1
ATOM 789 C CA . THR A 1 116 ? 49.552 -5.523 9.692 1.00 13.18 109 THR A CA 1
ATOM 790 C C . THR A 1 116 ? 49.194 -5.846 8.246 1.00 12.60 109 THR A C 1
ATOM 791 O O . THR A 1 116 ? 49.741 -5.245 7.322 1.00 13.76 109 THR A O 1
ATOM 795 N N . THR A 1 117 ? 48.266 -6.776 8.044 1.00 11.71 110 THR A N 1
ATOM 796 C CA . THR A 1 117 ? 47.892 -7.157 6.688 1.00 11.75 110 THR A CA 1
ATOM 797 C C . THR A 1 117 ? 46.734 -8.150 6.673 1.00 10.03 110 THR A C 1
ATOM 798 O O . THR A 1 117 ? 46.417 -8.772 7.682 1.00 11.56 110 THR A O 1
ATOM 802 N N . LEU A 1 118 ? 46.089 -8.272 5.521 1.00 10.55 111 LEU A N 1
ATOM 803 C CA . LEU A 1 118 ? 45.043 -9.271 5.337 1.00 10.07 111 LEU A CA 1
ATOM 804 C C . LEU A 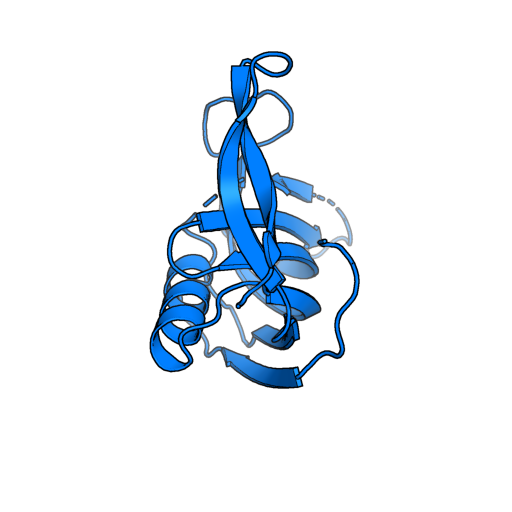1 118 ? 45.190 -9.692 3.884 1.00 8.97 111 LEU A C 1
ATOM 805 O O . LEU A 1 118 ? 44.940 -8.907 2.972 1.00 12.16 111 LEU A O 1
ATOM 810 N N . GLU A 1 119 ? 45.637 -10.927 3.675 1.00 8.57 112 GLU A N 1
ATOM 811 C CA . GLU A 1 119 ? 45.843 -11.464 2.335 1.00 9.34 112 GLU A CA 1
ATOM 812 C C . GLU A 1 119 ? 44.636 -12.305 1.979 1.00 8.56 112 GLU A C 1
ATOM 813 O O . GLU A 1 119 ? 44.240 -13.177 2.743 1.00 11.22 112 GLU A O 1
ATOM 819 N N . LEU A 1 120 ? 44.062 -12.044 0.811 1.00 9.69 113 LEU A N 1
ATOM 820 C CA . LEU A 1 120 ? 42.869 -12.755 0.391 1.00 9.63 113 LEU A CA 1
ATOM 821 C C . LEU A 1 120 ? 42.899 -13.268 -1.033 1.00 7.92 113 LEU A C 1
ATOM 822 O O . LEU A 1 120 ? 43.444 -12.626 -1.925 1.00 9.84 113 LEU A O 1
ATOM 827 N N . VAL A 1 121 ? 42.314 -14.444 -1.232 1.00 8.68 114 VAL A N 1
ATOM 828 C CA . VAL A 1 121 ? 42.149 -14.991 -2.569 1.00 7.02 114 VAL A CA 1
ATOM 829 C C . VAL A 1 121 ? 40.637 -15.167 -2.637 1.00 6.73 114 VAL A C 1
ATOM 830 O O . VAL A 1 121 ? 40.056 -15.936 -1.866 1.00 8.36 114 VAL A O 1
ATOM 834 N N . ILE A 1 122 ? 40.001 -14.416 -3.526 1.00 7.71 115 ILE A N 1
ATOM 835 C CA . ILE A 1 122 ? 38.556 -14.473 -3.669 1.00 7.64 115 ILE A CA 1
ATOM 836 C C . ILE A 1 122 ? 38.158 -15.131 -4.980 1.00 8.16 115 ILE A C 1
ATOM 837 O O . ILE A 1 122 ? 38.674 -14.783 -6.036 1.00 8.55 115 ILE A O 1
ATOM 842 N N . GLY A 1 123 ? 37.248 -16.096 -4.901 1.00 7.64 116 GLY A N 1
ATOM 843 C CA . GLY A 1 123 ? 36.784 -16.765 -6.102 1.00 8.01 116 GLY A CA 1
ATOM 844 C C . GLY A 1 123 ? 35.450 -16.192 -6.541 1.00 8.89 116 GLY A C 1
ATOM 845 O O . GLY A 1 123 ? 34.638 -15.801 -5.706 1.00 9.67 116 GLY A O 1
ATOM 846 N N . GLU A 1 124 ? 35.243 -16.114 -7.852 1.00 7.89 117 GLU A N 1
ATOM 847 C CA . GLU A 1 124 ? 33.994 -15.618 -8.435 1.00 7.92 117 GLU A CA 1
ATOM 848 C C . GLU A 1 124 ? 33.525 -16.700 -9.406 1.00 8.59 117 GLU A C 1
ATOM 849 O O . GLU A 1 124 ? 34.327 -17.255 -10.157 1.00 9.27 117 GLU A O 1
ATOM 855 N N . LEU A 1 125 ? 32.231 -17.004 -9.380 1.00 7.81 118 LEU A N 1
ATOM 856 C CA . LEU A 1 125 ? 31.661 -18.032 -10.255 1.00 9.05 118 LEU A CA 1
ATOM 857 C C . LEU A 1 125 ? 30.859 -17.325 -11.350 1.00 8.97 118 LEU A C 1
ATOM 858 O O . LEU A 1 125 ? 29.676 -17.038 -11.177 1.00 10.03 118 LEU A O 1
ATOM 863 N N . PRO A 1 126 ? 31.496 -17.059 -12.507 1.00 11.60 119 PRO A N 1
ATOM 864 C CA . PRO A 1 126 ? 30.856 -16.368 -13.630 1.00 12.04 119 PRO A CA 1
ATOM 865 C C . PRO A 1 126 ? 29.553 -16.928 -14.191 1.00 11.53 119 PRO A C 1
ATOM 866 O O . PRO A 1 126 ? 28.780 -16.184 -14.790 1.00 12.82 119 PRO A O 1
ATOM 870 N N . ALA A 1 127 ? 29.297 -18.219 -14.008 1.00 11.16 120 ALA A N 1
ATOM 871 C CA . ALA A 1 127 ? 28.071 -18.807 -14.539 1.00 12.37 120 ALA A CA 1
ATOM 872 C C . ALA A 1 127 ? 26.899 -18.744 -13.566 1.00 12.22 120 ALA A C 1
ATOM 873 O O . ALA A 1 127 ? 25.777 -19.133 -13.907 1.00 13.74 120 ALA A O 1
ATOM 875 N N . LEU A 1 128 ? 27.147 -18.239 -12.362 1.00 10.17 121 LEU A N 1
ATOM 876 C CA . LEU A 1 128 ? 26.100 -18.170 -11.350 1.00 8.80 121 LEU A CA 1
ATOM 877 C C . LEU A 1 128 ? 25.900 -16.778 -10.769 1.00 8.59 121 LEU A C 1
ATOM 878 O O . LEU A 1 128 ? 26.715 -15.881 -10.963 1.00 10.15 121 LEU A O 1
ATOM 883 N N . THR A 1 129 ? 24.799 -16.618 -10.045 1.00 9.93 122 THR A N 1
ATOM 884 C CA . THR A 1 129 ? 24.494 -15.364 -9.373 1.00 10.96 122 THR A CA 1
ATOM 885 C C . THR A 1 129 ? 23.934 -15.717 -8.006 1.00 10.55 122 THR A C 1
ATOM 886 O O . THR A 1 129 ? 23.019 -16.542 -7.897 1.00 12.08 122 THR A O 1
ATOM 890 N N . PHE A 1 130 ? 24.507 -15.123 -6.964 1.00 9.63 123 PHE A N 1
ATOM 891 C CA . PHE A 1 130 ? 24.040 -15.351 -5.601 1.00 10.25 123 PHE A CA 1
ATOM 892 C C . PHE A 1 130 ? 23.096 -14.222 -5.216 1.00 12.05 123 PHE A C 1
ATOM 893 O O . PHE A 1 130 ? 23.290 -13.069 -5.612 1.00 12.80 123 PHE A O 1
ATOM 901 N N . SER A 1 131 ? 22.076 -14.556 -4.437 1.00 13.45 124 SER A N 1
ATOM 902 C CA . SER A 1 131 ? 21.134 -13.565 -3.935 1.00 14.65 124 SER A CA 1
ATOM 903 C C . SER A 1 131 ? 20.672 -14.075 -2.580 1.00 14.67 124 SER A C 1
ATOM 904 O O . SER A 1 131 ? 20.953 -15.218 -2.214 1.00 13.78 124 SER A O 1
A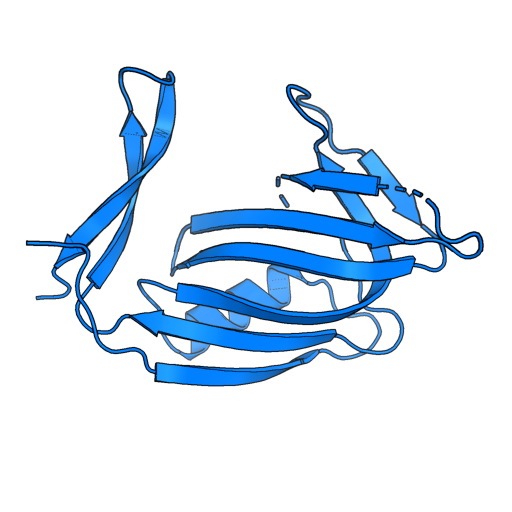TOM 907 N N . ARG A 1 132 ? 19.988 -13.225 -1.824 1.00 15.45 125 ARG A N 1
ATOM 908 C CA . ARG A 1 132 ? 19.484 -13.615 -0.516 1.00 16.92 125 ARG A CA 1
ATOM 909 C C . ARG A 1 132 ? 17.967 -13.526 -0.596 1.00 18.00 125 ARG A C 1
ATOM 910 O O . ARG A 1 132 ? 17.405 -12.435 -0.712 1.00 19.78 125 ARG A O 1
ATOM 918 N N . GLN A 1 133 ? 17.313 -14.682 -0.559 1.00 16.20 126 GLN A N 1
ATOM 919 C CA . GLN A 1 133 ? 15.862 -14.744 -0.654 1.00 17.92 126 GLN A CA 1
ATOM 920 C C . GLN A 1 133 ? 15.288 -15.358 0.612 1.00 17.60 126 GLN A C 1
ATOM 921 O O . GLN A 1 133 ? 15.891 -16.247 1.211 1.00 17.73 126 GLN A O 1
ATOM 927 N N . PRO A 1 134 ? 14.103 -14.897 1.035 1.00 18.98 127 PRO A N 1
ATOM 928 C CA . PRO A 1 134 ? 13.492 -15.441 2.249 1.00 18.44 127 PRO A CA 1
ATOM 929 C C . PRO A 1 134 ? 13.201 -16.938 2.191 1.00 18.40 127 PRO A C 1
ATOM 930 O O . PRO A 1 134 ? 12.592 -17.438 1.241 1.00 19.79 127 PRO A O 1
ATOM 934 N N . CYS A 1 135 ? 13.664 -17.647 3.215 1.00 16.64 128 CYS A N 1
ATOM 935 C CA . CYS A 1 135 ? 13.449 -19.080 3.329 1.00 16.51 128 CYS A CA 1
ATOM 936 C C . CYS A 1 135 ? 12.307 -19.279 4.320 1.00 16.96 128 CYS A C 1
ATOM 937 O O . CYS A 1 135 ? 12.387 -18.835 5.464 1.00 17.12 128 CYS A O 1
ATOM 940 N N . ALA A 1 136 ? 11.240 -19.934 3.878 1.00 20.12 129 ALA A N 1
ATOM 941 C CA . ALA A 1 136 ? 10.088 -20.173 4.738 1.00 20.58 129 ALA A CA 1
ATOM 942 C C . ALA A 1 136 ? 10.421 -21.140 5.869 1.00 20.67 129 ALA A C 1
ATOM 943 O O . ALA A 1 136 ? 9.724 -21.187 6.884 1.00 21.26 129 ALA A O 1
ATOM 945 N N . ILE A 1 137 ? 11.491 -21.906 5.692 1.00 18.63 130 ILE A N 1
ATOM 946 C CA . ILE A 1 137 ? 11.902 -22.881 6.690 1.00 18.56 130 ILE A CA 1
ATOM 947 C C . ILE A 1 137 ? 12.711 -22.268 7.829 1.00 18.24 130 ILE A C 1
ATOM 948 O O . ILE A 1 137 ? 12.404 -22.491 8.999 1.00 19.21 130 ILE A O 1
ATOM 953 N N . SER A 1 138 ? 13.736 -21.488 7.492 1.00 14.75 131 SER A N 1
ATOM 954 C CA . SER A 1 138 ? 14.581 -20.868 8.510 1.00 14.32 131 SER A CA 1
ATOM 955 C C . SER A 1 138 ? 14.008 -19.558 9.035 1.00 15.74 131 SER A C 1
ATOM 956 O O . SER A 1 138 ? 14.275 -19.170 10.171 1.00 15.52 131 SER A O 1
ATOM 959 N N . GLY A 1 139 ? 13.227 -18.877 8.202 1.00 18.46 132 GLY A N 1
ATOM 960 C CA . GLY A 1 139 ? 12.638 -17.617 8.614 1.00 19.64 132 GLY A CA 1
ATOM 961 C C . GLY A 1 139 ? 13.557 -16.434 8.373 1.00 21.20 132 GLY A C 1
ATOM 962 O O . GLY A 1 139 ? 13.287 -15.321 8.831 1.00 21.80 132 GLY A O 1
ATOM 963 N N . TYR A 1 140 ? 14.651 -16.674 7.658 1.00 21.18 133 TYR A N 1
ATOM 964 C CA . TYR A 1 140 ? 15.619 -15.624 7.350 1.00 21.18 133 TYR A CA 1
ATOM 965 C C . TYR A 1 140 ? 15.914 -15.647 5.859 1.00 20.49 133 TYR A C 1
ATOM 966 O O . TYR A 1 140 ? 15.558 -16.601 5.170 1.00 20.18 133 TYR A O 1
ATOM 975 N N . ASP A 1 141 ? 16.559 -14.598 5.354 1.00 19.79 134 ASP A N 1
ATOM 976 C CA . ASP A 1 141 ? 16.918 -14.560 3.943 1.00 19.72 134 ASP A CA 1
ATOM 977 C C . ASP A 1 141 ? 18.139 -15.463 3.819 1.00 18.81 134 ASP A C 1
ATOM 978 O O . ASP A 1 141 ? 19.134 -15.269 4.516 1.00 20.67 134 ASP A O 1
ATOM 983 N N . GLU A 1 142 ? 18.054 -16.455 2.941 1.00 15.03 135 GLU A N 1
ATOM 984 C CA . GLU A 1 142 ? 19.140 -17.413 2.762 1.00 13.22 135 GLU A CA 1
ATOM 985 C C . GLU A 1 142 ? 19.697 -17.394 1.347 1.00 11.80 135 GLU A C 1
ATOM 986 O O . GLU A 1 142 ? 19.096 -16.827 0.437 1.00 12.33 135 GLU A O 1
ATOM 992 N N . LEU A 1 143 ? 20.849 -18.029 1.172 1.00 11.60 136 LEU A N 1
ATOM 993 C CA . LEU A 1 143 ? 21.502 -18.074 -0.124 1.00 12.17 136 LEU A CA 1
ATOM 994 C C . LEU A 1 143 ? 20.667 -18.731 -1.215 1.00 12.76 136 LEU A C 1
ATOM 995 O O . LEU A 1 143 ? 20.176 -19.850 -1.060 1.00 13.62 136 LEU A O 1
ATOM 1000 N N . HIS A 1 144 ? 20.515 -18.016 -2.325 1.00 14.16 137 HIS A N 1
ATOM 1001 C CA . HIS A 1 144 ? 19.776 -18.509 -3.477 1.00 14.72 137 HIS A CA 1
ATOM 1002 C C . HIS A 1 144 ? 20.768 -18.482 -4.632 1.00 13.46 137 HIS A C 1
ATOM 1003 O O . HIS A 1 144 ? 21.448 -17.481 -4.846 1.00 12.61 137 HIS A O 1
ATOM 1010 N N . ILE A 1 145 ? 20.853 -19.585 -5.369 1.00 12.85 138 ILE A N 1
ATOM 1011 C CA . ILE A 1 145 ? 21.783 -19.691 -6.485 1.00 13.01 138 ILE A CA 1
ATOM 1012 C C . ILE A 1 145 ? 21.048 -19.863 -7.805 1.00 13.52 138 ILE A C 1
ATOM 1013 O O . ILE A 1 145 ? 20.247 -20.783 -7.956 1.00 15.09 138 ILE A O 1
ATOM 1018 N N . SER A 1 146 ? 21.336 -18.985 -8.760 1.00 14.09 139 SER A N 1
ATOM 1019 C CA . SER A 1 146 ? 20.705 -19.055 -10.072 1.00 15.48 139 SER A CA 1
ATOM 1020 C C . SER A 1 146 ? 21.728 -18.828 -11.181 1.00 14.79 139 SER A C 1
ATOM 1021 O O . SER A 1 146 ? 22.865 -18.433 -10.921 1.00 13.39 139 SER A O 1
ATOM 1024 N N . SER A 1 147 ? 21.325 -19.087 -12.421 1.00 14.18 140 SER A N 1
ATOM 1025 C CA . SER A 1 147 ? 22.214 -18.899 -13.558 1.00 15.90 140 SER A CA 1
ATOM 1026 C C . SER A 1 147 ? 22.486 -17.420 -13.798 1.00 14.95 140 SER A C 1
ATOM 1027 O O . SER A 1 147 ? 21.601 -16.579 -13.616 1.00 15.75 140 SER A O 1
ATOM 1030 N N . ARG A 1 148 ? 23.713 -17.106 -14.205 1.00 13.44 141 ARG A N 1
ATOM 1031 C CA . ARG A 1 148 ? 24.093 -15.725 -14.491 1.00 14.38 141 ARG A CA 1
ATOM 1032 C C . ARG A 1 148 ? 23.317 -15.238 -15.712 1.00 17.18 141 ARG A C 1
ATOM 1033 O O . ARG A 1 148 ? 22.943 -14.071 -15.799 1.00 18.98 141 ARG A O 1
ATOM 1041 N N . LEU A 1 149 ? 23.080 -16.146 -16.653 1.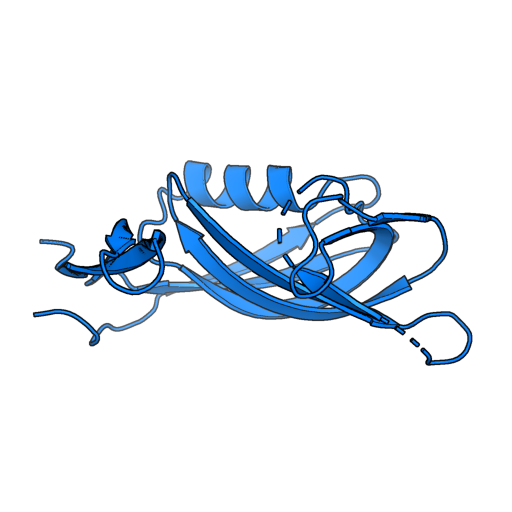00 24.37 142 LEU A N 1
ATOM 1042 C CA . LEU A 1 149 ? 22.364 -15.816 -17.879 1.00 27.81 142 LEU A CA 1
ATOM 1043 C C . LEU A 1 149 ? 20.879 -16.131 -17.762 1.00 29.85 142 LEU A C 1
ATOM 1044 O O . LEU A 1 149 ? 20.064 -15.263 -18.144 1.00 33.32 142 LEU A O 1
#

Secondary structure (DSSP, 8-state):
--S----EEEEEEEPTT-BHHHHHHHHHHHHT-SSEEEEEEEEEEEEEEE--TT-SSPEEEEEEEEEEEEEEEEETTEEEEEEEEE-TT---EE----EEEEEEEEEEEE-TTEEEEEEE-TTTSSEEEEEEE--

Nearest PDB structures (foldseek):
  2hx0-assembly1_A  TM=1.007E+00  e=6.198E-25  Salmonella enterica
  2p6y-assembly1_A  TM=9.408E-01  e=1.845E-12  Vibrio cholerae
  2h6l-assembly1_C  TM=8.647E-01  e=5.370E-07  Archaeoglobus fulgidus
  3htn-assembly1_C  TM=8.269E-01  e=1.030E-06  Bacteroides thetaiotaomicron VPI-5482
  2hzm-assembly4_G  TM=2.787E-01  e=2.462E+00  Saccharomyces cerevisiae

Sequence (135 aa):
HHNASTARFYALRLLPGQEVFSQLHAFVQQNQLRAAWIAGCTGSLTDVALRYAGQEATTSLTGTFEVISLNGTLELTGEHLHLAVSDPYGVLGGHPGCTVRTTLELVIGELPALTFSRQPCAISGYDELHISSRL

Organism: Salmonella choleraesuis (strain SC-B67) (NCBI:txid321314)

Solvent-accessible surface area: 7518 Å² total

B-factor: mean 18.38, std 10.29, range [6.73, 66.3]

Radius of gyration: 15.43 Å; Cα contacts (8 Å, |Δi|>4): 331; chains: 1; bounding box: 40×26×42 Å

Foldseek 3Di:
DFDDFDKDKDKDKDAAFDWPVVVVLVVQVVVQFFKKKWPDKWAKWAWDWFAAPPHDDIDIDGHTKIWPDWTWIDGNPDIWIKTDIADPVRHDIHTTITGGHGMMITMMIGGQQKGWDFPADPVVRGTHIDIDGPD

InterPro domains:
  IPR005175 PPC domain [PF03479] (12-119)
  IPR005175 PPC domain [PS51742] (8-139)
  IPR005175 PPC domain [cd11378] (12-118)

CATH classification: 3.30.1330.80